Protein AF-A0A5R8WUW2-F1 (afdb_monomer_lite)

Structure (mmCIF, N/CA/C/O backbone):
data_AF-A0A5R8WUW2-F1
#
_entry.id   AF-A0A5R8WUW2-F1
#
loop_
_atom_site.group_PDB
_atom_site.id
_atom_site.type_symbol
_atom_site.label_atom_id
_atom_site.label_alt_id
_atom_site.label_comp_id
_atom_site.label_asym_id
_atom_site.label_entity_id
_atom_site.label_seq_id
_atom_site.pdbx_PDB_ins_code
_atom_site.Cartn_x
_atom_site.Cartn_y
_atom_site.Cartn_z
_atom_site.occupancy
_atom_site.B_iso_or_equiv
_atom_site.auth_seq_id
_atom_site.auth_comp_id
_atom_site.auth_asym_id
_atom_site.auth_atom_id
_atom_site.pdbx_PDB_model_num
ATOM 1 N N . MET A 1 1 ? -9.448 -2.150 10.750 1.00 58.38 1 MET A N 1
ATOM 2 C CA . MET A 1 1 ? -9.803 -2.308 9.330 1.00 58.38 1 MET A CA 1
ATOM 3 C C . MET A 1 1 ? -8.621 -1.788 8.538 1.00 58.38 1 MET A C 1
ATOM 5 O O . MET A 1 1 ? -8.349 -0.592 8.587 1.00 58.38 1 MET A O 1
ATOM 9 N N . PHE A 1 2 ? -7.824 -2.687 7.971 1.00 64.31 2 PHE A N 1
ATOM 10 C CA . PHE A 1 2 ? -6.576 -2.316 7.304 1.00 64.31 2 PHE A CA 1
ATOM 11 C C . PHE A 1 2 ? -6.845 -2.181 5.808 1.00 64.31 2 PHE A C 1
ATOM 13 O O . PHE A 1 2 ? -7.440 -3.070 5.207 1.00 64.31 2 PHE A O 1
ATOM 20 N N . SER A 1 3 ? -6.435 -1.067 5.212 1.00 70.25 3 SER A N 1
ATOM 21 C CA . SER A 1 3 ? -6.529 -0.849 3.766 1.00 70.25 3 SER A CA 1
ATOM 22 C C . SER A 1 3 ? -5.150 -0.921 3.141 1.00 70.25 3 SER A C 1
ATOM 24 O O . SER A 1 3 ? -4.131 -0.699 3.798 1.00 70.25 3 SER A O 1
ATOM 26 N N . VAL A 1 4 ? -5.113 -1.254 1.862 1.00 68.06 4 VAL A N 1
ATOM 27 C CA . VAL A 1 4 ? -3.879 -1.539 1.152 1.00 68.06 4 VAL A CA 1
ATOM 28 C C . VAL A 1 4 ? -3.786 -0.699 -0.109 1.00 68.06 4 VAL A C 1
ATOM 30 O O . VAL A 1 4 ? -4.789 -0.479 -0.785 1.00 68.06 4 VAL A O 1
ATOM 33 N N . LEU A 1 5 ? -2.585 -0.211 -0.413 1.00 71.94 5 LEU A N 1
ATOM 34 C CA . LEU A 1 5 ? -2.342 0.566 -1.619 1.00 71.94 5 LEU A CA 1
ATOM 35 C C . LEU A 1 5 ? -1.844 -0.365 -2.724 1.00 71.94 5 LEU A C 1
ATOM 37 O O . LEU A 1 5 ? -0.815 -1.027 -2.580 1.00 71.94 5 LEU A O 1
ATOM 41 N N . GLY A 1 6 ? -2.628 -0.455 -3.788 1.00 66.25 6 GLY A N 1
ATOM 42 C CA . GLY A 1 6 ? -2.439 -1.347 -4.918 1.00 66.25 6 GLY A CA 1
ATOM 43 C C . GLY A 1 6 ? -1.252 -0.971 -5.811 1.00 66.25 6 GLY A C 1
ATOM 44 O O . GLY A 1 6 ? -0.625 0.071 -5.626 1.00 66.25 6 GLY A O 1
ATOM 45 N N . PRO A 1 7 ? -0.936 -1.837 -6.792 1.00 61.03 7 PRO A N 1
ATOM 46 C CA . PRO A 1 7 ? 0.220 -1.703 -7.672 1.00 61.03 7 PRO A CA 1
ATOM 47 C C . PRO A 1 7 ? 0.179 -0.414 -8.493 1.00 61.03 7 PRO A C 1
ATOM 49 O O . PRO A 1 7 ? -0.565 -0.311 -9.472 1.00 61.03 7 PRO A O 1
ATOM 52 N N . VAL A 1 8 ? 1.042 0.542 -8.147 1.00 63.44 8 VAL A N 1
ATOM 53 C CA . VAL A 1 8 ? 1.272 1.737 -8.968 1.00 63.44 8 VAL A CA 1
ATOM 54 C C . VAL A 1 8 ? 2.208 1.381 -10.114 1.00 63.44 8 VAL A C 1
ATOM 56 O O . VAL A 1 8 ? 3.310 0.877 -9.899 1.00 63.44 8 VAL A O 1
ATOM 59 N N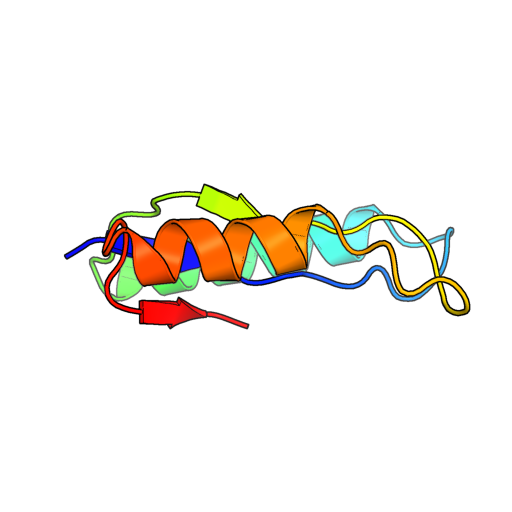 . ARG A 1 9 ? 1.771 1.649 -11.350 1.00 63.75 9 ARG A N 1
ATOM 60 C CA . ARG A 1 9 ? 2.608 1.486 -12.542 1.00 63.75 9 ARG A CA 1
ATOM 61 C C . ARG A 1 9 ? 3.308 2.800 -12.878 1.00 63.75 9 ARG A C 1
ATOM 63 O O . ARG A 1 9 ? 2.618 3.755 -13.237 1.00 63.75 9 ARG A O 1
ATOM 70 N N . PRO A 1 10 ? 4.649 2.841 -12.897 1.00 56.06 10 PRO A N 1
ATOM 71 C CA . PRO A 1 10 ? 5.369 3.965 -13.469 1.00 56.06 10 PRO A CA 1
ATOM 72 C C . PRO A 1 10 ? 5.010 4.119 -14.948 1.00 56.06 10 PRO A C 1
ATOM 74 O O . PRO A 1 10 ? 5.350 3.264 -15.770 1.00 56.06 10 PRO A O 1
ATOM 77 N N . ARG A 1 11 ? 4.353 5.221 -15.322 1.00 52.62 11 ARG A N 1
ATOM 78 C CA . ARG A 1 11 ? 4.342 5.647 -16.724 1.00 52.62 11 ARG A CA 1
ATOM 79 C C . ARG A 1 11 ? 5.718 6.242 -17.027 1.00 52.62 11 ARG A C 1
ATOM 81 O O . ARG A 1 11 ? 5.978 7.408 -16.754 1.00 52.62 11 ARG A O 1
ATOM 88 N N . THR A 1 12 ? 6.571 5.405 -17.618 1.00 51.22 12 THR A N 1
ATOM 89 C CA . THR A 1 12 ? 7.848 5.782 -18.246 1.00 51.22 12 THR A CA 1
ATOM 90 C C . THR A 1 12 ? 9.004 6.034 -17.259 1.00 51.22 12 THR A C 1
ATOM 92 O O . THR A 1 12 ? 8.847 6.686 -16.230 1.00 51.22 12 THR A O 1
ATOM 95 N N . GLN A 1 13 ? 10.209 5.557 -17.607 1.00 53.56 13 GLN A N 1
ATOM 96 C CA . GLN A 1 13 ? 11.456 5.660 -16.816 1.00 53.56 13 GLN A CA 1
ATOM 97 C C . GLN A 1 13 ? 11.890 7.103 -16.447 1.00 53.56 13 GLN A C 1
ATOM 99 O O . GLN A 1 13 ? 12.833 7.273 -15.682 1.00 53.56 13 GLN A O 1
ATOM 104 N N . GLY A 1 14 ? 11.202 8.145 -16.928 1.00 49.31 14 GLY A N 1
ATOM 105 C CA . GLY A 1 14 ? 11.536 9.552 -16.675 1.00 49.31 14 GLY A CA 1
ATOM 106 C C . GLY A 1 14 ? 10.790 10.238 -15.522 1.00 49.31 14 GLY A C 1
ATOM 107 O O . GLY A 1 14 ? 11.079 11.398 -15.248 1.00 49.31 14 GLY A O 1
ATOM 108 N N . LYS A 1 15 ? 9.826 9.584 -14.854 1.00 54.28 15 LYS A N 1
ATOM 109 C CA . LYS A 1 15 ? 8.896 10.269 -13.931 1.00 54.28 15 LYS A CA 1
ATOM 110 C C . LYS A 1 15 ? 8.738 9.620 -12.548 1.00 54.28 15 LYS A C 1
ATOM 112 O O . LYS A 1 15 ? 7.635 9.542 -12.013 1.00 54.28 15 LYS A O 1
ATOM 117 N N . LYS A 1 16 ? 9.841 9.206 -11.915 1.00 56.50 16 LYS A N 1
ATOM 118 C CA . LYS A 1 16 ? 9.833 8.756 -10.502 1.00 56.50 16 LYS A CA 1
ATOM 119 C C . LYS A 1 16 ? 9.096 9.732 -9.566 1.00 56.50 16 LYS A C 1
ATOM 121 O O . LYS A 1 16 ? 8.342 9.291 -8.708 1.00 56.50 16 LYS A O 1
ATOM 126 N N . GLN A 1 17 ? 9.251 11.037 -9.801 1.00 59.12 17 GLN A N 1
ATOM 127 C CA . GLN A 1 17 ? 8.597 12.101 -9.031 1.00 59.12 17 GLN A CA 1
ATOM 128 C C . GLN A 1 17 ? 7.058 12.065 -9.117 1.00 59.12 17 GLN A C 1
ATOM 130 O O . GLN A 1 17 ? 6.377 12.350 -8.137 1.00 59.12 17 GLN A O 1
ATOM 135 N N . GLU A 1 18 ? 6.496 11.720 -10.282 1.00 61.88 18 GLU A N 1
ATOM 136 C CA . GLU A 1 18 ? 5.040 11.704 -10.492 1.00 61.88 18 GLU A CA 1
ATOM 137 C C . GLU A 1 18 ? 4.399 10.535 -9.725 1.00 61.88 18 GLU A C 1
ATOM 139 O O . GLU A 1 18 ? 3.356 10.711 -9.099 1.00 61.88 18 GLU A O 1
ATOM 144 N N . ASN A 1 19 ? 5.082 9.386 -9.654 1.00 64.19 19 ASN A N 1
ATOM 145 C CA . ASN A 1 19 ? 4.631 8.241 -8.858 1.00 64.19 19 ASN A CA 1
ATOM 146 C C . ASN A 1 19 ? 4.661 8.529 -7.352 1.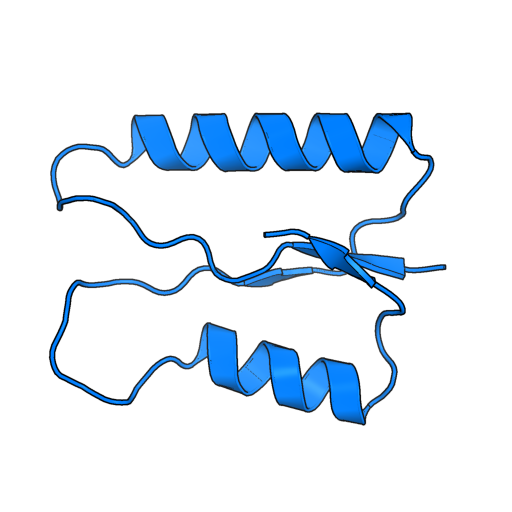00 64.19 19 ASN A C 1
ATOM 148 O O . ASN A 1 19 ? 3.745 8.138 -6.635 1.00 64.19 19 ASN A O 1
ATOM 152 N N . GLU A 1 20 ? 5.701 9.207 -6.854 1.00 70.31 20 GLU A N 1
ATOM 153 C CA . GLU A 1 20 ? 5.767 9.590 -5.439 1.00 70.31 20 GLU A CA 1
ATOM 154 C C . GLU A 1 20 ? 4.647 10.566 -5.065 1.00 70.31 20 GLU A C 1
ATOM 156 O O . GLU A 1 20 ? 4.067 10.447 -3.985 1.00 70.31 20 GLU A O 1
ATOM 161 N N . ASN A 1 21 ? 4.295 11.490 -5.964 1.00 76.31 21 ASN A N 1
ATOM 162 C CA . ASN A 1 21 ? 3.153 12.378 -5.764 1.00 76.31 21 ASN A CA 1
ATOM 163 C C . ASN A 1 21 ? 1.826 11.608 -5.734 1.00 76.31 21 ASN A C 1
ATOM 165 O O . ASN A 1 21 ? 1.027 11.835 -4.830 1.00 76.31 21 ASN A O 1
ATOM 169 N N . GLN A 1 22 ? 1.616 10.654 -6.645 1.00 72.38 22 GLN A N 1
ATOM 170 C CA . GLN A 1 22 ? 0.417 9.803 -6.636 1.00 72.38 22 GLN A CA 1
ATOM 171 C C . GLN A 1 22 ? 0.306 8.979 -5.346 1.00 72.38 22 GLN A C 1
ATOM 173 O O . GLN A 1 22 ? -0.740 8.965 -4.701 1.00 72.38 22 GLN A O 1
ATOM 178 N N . LEU A 1 23 ? 1.401 8.350 -4.907 1.00 78.44 23 LEU A N 1
ATOM 179 C CA . LEU A 1 23 ? 1.439 7.604 -3.645 1.00 78.44 23 LEU A CA 1
ATOM 180 C C . LEU A 1 23 ? 1.124 8.505 -2.442 1.00 78.44 23 LEU A C 1
ATOM 182 O O . LEU A 1 23 ? 0.384 8.104 -1.544 1.00 78.44 23 LEU A O 1
ATOM 186 N N . ARG A 1 24 ? 1.640 9.742 -2.425 1.00 83.25 24 ARG A N 1
ATOM 187 C CA . ARG A 1 24 ? 1.322 10.726 -1.377 1.00 83.25 24 ARG A CA 1
ATOM 188 C C . ARG A 1 24 ? -0.161 11.080 -1.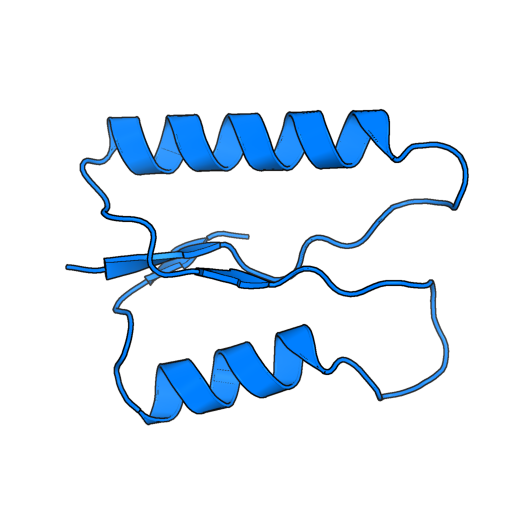345 1.00 83.25 24 ARG A C 1
ATOM 190 O O . ARG A 1 24 ? -0.731 11.139 -0.258 1.00 83.25 24 ARG A O 1
ATOM 197 N N . GLU A 1 25 ? -0.783 11.295 -2.500 1.00 83.25 25 GLU A N 1
ATOM 198 C CA . GLU A 1 25 ? -2.221 11.573 -2.579 1.00 83.25 25 GLU A CA 1
ATOM 199 C C . GLU A 1 25 ? -3.050 10.398 -2.062 1.00 83.25 25 GLU A C 1
ATOM 201 O O . GLU A 1 25 ? -3.989 10.602 -1.291 1.00 83.25 25 GLU A O 1
ATOM 206 N N . PHE A 1 26 ? -2.662 9.166 -2.391 1.00 82.94 26 PHE A N 1
ATOM 207 C CA . PHE A 1 26 ? -3.347 7.980 -1.890 1.00 82.94 26 PHE A CA 1
ATOM 208 C C . PHE A 1 26 ? -3.201 7.784 -0.384 1.00 82.94 26 PHE A C 1
ATOM 210 O O . PHE A 1 26 ? -4.180 7.437 0.279 1.00 82.94 26 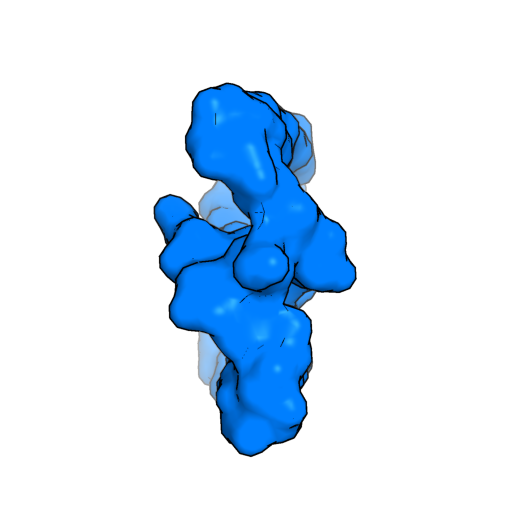PHE A O 1
ATOM 217 N N . ARG A 1 27 ? -2.018 8.047 0.182 1.00 83.38 27 ARG A N 1
ATOM 218 C CA . ARG A 1 27 ? -1.827 8.035 1.641 1.00 83.38 27 ARG A CA 1
ATOM 219 C C . ARG A 1 27 ? -2.715 9.075 2.314 1.00 83.38 27 ARG A C 1
ATOM 221 O O . ARG A 1 27 ? -3.447 8.733 3.235 1.00 83.38 27 ARG A O 1
ATOM 228 N N . ALA A 1 28 ? -2.725 10.306 1.803 1.00 86.94 28 ALA A N 1
ATOM 229 C CA . ALA A 1 28 ? -3.572 11.370 2.337 1.00 86.94 28 ALA A CA 1
ATOM 230 C C . ALA A 1 28 ? -5.070 11.035 2.217 1.00 86.94 28 ALA A C 1
ATOM 232 O O . ALA A 1 28 ? -5.857 11.358 3.106 1.00 86.94 28 ALA A O 1
ATOM 233 N N . PHE A 1 29 ? -5.483 10.376 1.133 1.00 85.31 29 PHE A N 1
ATOM 234 C CA . PHE A 1 29 ? -6.853 9.902 0.958 1.00 85.31 29 PHE A CA 1
ATOM 235 C C . PHE A 1 29 ? -7.214 8.798 1.961 1.00 85.31 29 PHE A C 1
ATOM 237 O O . PHE A 1 29 ? -8.258 8.881 2.606 1.00 85.31 29 PHE A O 1
ATOM 244 N N . ALA A 1 30 ? -6.339 7.807 2.144 1.00 84.94 30 ALA A N 1
ATOM 245 C CA . ALA A 1 30 ? -6.528 6.738 3.120 1.00 84.94 30 ALA A CA 1
ATOM 246 C C . ALA A 1 30 ? -6.615 7.289 4.554 1.00 84.94 30 ALA A C 1
ATOM 248 O O . ALA A 1 30 ? -7.529 6.929 5.295 1.00 84.94 30 ALA A O 1
ATOM 249 N N . GLU A 1 31 ? -5.732 8.223 4.917 1.00 85.62 31 GLU A N 1
ATOM 250 C CA . GLU A 1 31 ? -5.759 8.905 6.215 1.00 85.62 31 GLU A CA 1
ATOM 251 C C . GLU A 1 31 ? -7.068 9.674 6.433 1.00 85.62 31 GLU A C 1
ATOM 253 O O . GLU A 1 31 ? -7.682 9.552 7.493 1.00 85.62 31 GLU A O 1
ATOM 258 N N . ARG A 1 32 ? -7.547 10.415 5.423 1.00 88.12 32 ARG A N 1
ATOM 259 C CA . ARG A 1 32 ? -8.826 11.148 5.494 1.00 88.12 32 ARG A CA 1
ATOM 260 C C . ARG A 1 32 ? -10.029 10.238 5.723 1.00 88.12 32 ARG A C 1
ATOM 262 O O . ARG A 1 32 ? -10.988 10.662 6.359 1.00 88.12 32 ARG A O 1
ATOM 269 N N . LEU A 1 33 ? -9.986 9.010 5.213 1.00 85.94 33 LEU A N 1
ATOM 270 C CA . LEU A 1 33 ? -11.032 8.007 5.419 1.00 85.94 33 LEU A CA 1
ATOM 271 C C . LEU A 1 33 ? -10.866 7.216 6.727 1.00 85.94 33 LEU A C 1
ATOM 273 O O . LEU A 1 33 ? -11.688 6.350 7.023 1.00 85.94 33 LEU A O 1
ATOM 277 N N . GLY A 1 34 ? -9.829 7.503 7.522 1.00 85.94 34 GLY A N 1
ATOM 278 C CA . GLY A 1 34 ? -9.536 6.782 8.761 1.00 85.94 34 GLY A CA 1
ATOM 279 C C . GLY A 1 34 ? -9.001 5.369 8.527 1.00 85.94 34 GLY A C 1
ATOM 280 O O . GLY A 1 34 ? -9.088 4.516 9.412 1.00 85.94 34 GLY A O 1
ATOM 281 N N . PHE A 1 35 ? -8.466 5.091 7.338 1.00 86.62 35 PHE A N 1
ATOM 282 C CA . PHE A 1 35 ? -7.895 3.793 7.017 1.00 86.62 35 PHE A CA 1
ATOM 283 C C . PHE A 1 35 ? -6.471 3.666 7.546 1.00 86.62 35 PHE A C 1
ATOM 285 O O . PHE A 1 35 ? -5.642 4.561 7.403 1.00 86.62 35 PHE A O 1
ATOM 292 N N . THR A 1 36 ? -6.163 2.504 8.119 1.00 83.50 36 THR A N 1
ATOM 293 C CA . THR A 1 36 ? -4.791 2.152 8.491 1.00 83.50 36 THR A CA 1
ATOM 294 C C . THR A 1 36 ? -4.118 1.445 7.325 1.00 83.50 36 THR A C 1
ATOM 296 O O . THR A 1 36 ? -4.619 0.425 6.848 1.00 83.50 36 THR A O 1
ATOM 299 N N . LEU A 1 37 ? -2.990 1.980 6.865 1.00 83.81 37 LEU A N 1
ATOM 300 C CA . LEU A 1 37 ? -2.285 1.460 5.701 1.00 83.81 37 LEU A CA 1
ATOM 301 C C . LEU A 1 37 ? -1.487 0.200 6.070 1.00 83.81 37 LEU A C 1
ATOM 303 O O . LEU A 1 37 ? -0.624 0.244 6.943 1.00 83.81 37 LEU A O 1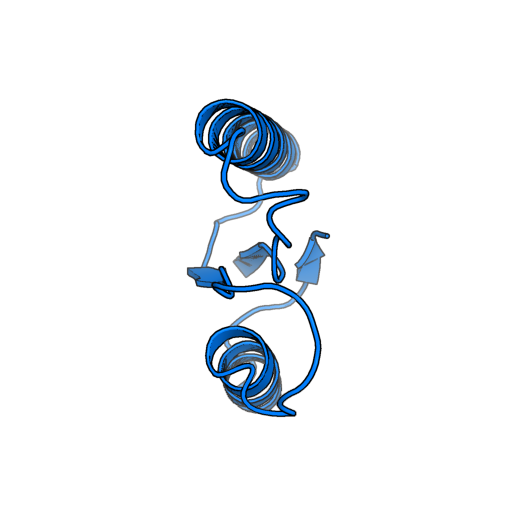
ATOM 307 N N . HIS A 1 38 ? -1.787 -0.929 5.424 1.00 85.75 38 HIS A N 1
ATOM 308 C CA . HIS A 1 38 ? -1.094 -2.200 5.665 1.00 85.75 38 HIS A CA 1
ATOM 309 C C . HIS A 1 38 ? 0.260 -2.256 4.955 1.00 85.75 38 HIS A C 1
ATOM 311 O O . HIS A 1 38 ? 1.285 -2.555 5.566 1.00 85.75 38 HIS A O 1
ATOM 317 N N . LYS A 1 39 ? 0.244 -2.019 3.639 1.00 84.81 39 LYS A N 1
ATOM 318 C CA . LYS A 1 39 ? 1.401 -2.147 2.756 1.00 84.81 39 LYS A CA 1
ATOM 319 C C . LYS A 1 39 ? 1.135 -1.445 1.427 1.00 84.81 39 LYS A C 1
ATOM 321 O O . LYS A 1 39 ? -0.014 -1.322 1.001 1.00 84.81 39 LYS A O 1
ATOM 326 N N . GLU A 1 40 ? 2.207 -1.007 0.783 1.00 86.12 40 GLU A N 1
ATOM 327 C CA . GLU A 1 40 ? 2.193 -0.457 -0.570 1.00 86.12 40 GLU A CA 1
ATOM 328 C C . GLU A 1 40 ? 2.850 -1.462 -1.508 1.00 86.12 40 GLU A C 1
ATOM 330 O O . GLU A 1 40 ? 3.962 -1.933 -1.253 1.00 86.12 40 GLU A O 1
ATOM 335 N N . TYR A 1 41 ? 2.154 -1.807 -2.584 1.00 84.69 41 TYR A N 1
ATOM 336 C CA . TYR A 1 41 ? 2.668 -2.707 -3.607 1.00 84.69 41 TYR A CA 1
ATOM 337 C C . TYR A 1 41 ? 3.095 -1.849 -4.788 1.00 84.69 41 TYR A C 1
ATOM 339 O O . TYR A 1 41 ? 2.296 -1.095 -5.328 1.00 84.69 41 TYR A O 1
ATOM 347 N N . ILE A 1 42 ? 4.368 -1.912 -5.166 1.00 78.25 42 ILE A N 1
ATOM 348 C CA . ILE A 1 42 ? 4.920 -1.117 -6.264 1.00 78.25 42 ILE A CA 1
ATOM 349 C C . ILE A 1 42 ? 5.656 -2.086 -7.180 1.00 78.25 42 ILE A C 1
ATOM 351 O O . ILE A 1 42 ? 6.601 -2.743 -6.746 1.00 78.25 42 ILE A O 1
ATOM 355 N N . ASP A 1 43 ? 5.212 -2.189 -8.431 1.00 76.31 43 ASP A N 1
ATOM 356 C CA . ASP A 1 43 ? 5.887 -2.995 -9.449 1.00 76.31 43 ASP A CA 1
ATOM 357 C C . ASP A 1 43 ? 6.787 -2.094 -10.309 1.00 76.31 43 ASP A C 1
ATOM 359 O O . ASP A 1 43 ? 6.397 -1.003 -10.738 1.00 76.31 43 ASP A O 1
ATOM 363 N N . GLY A 1 44 ? 8.012 -2.558 -10.555 1.00 65.75 44 GLY A N 1
ATOM 364 C CA . GLY A 1 44 ? 8.978 -1.906 -11.430 1.00 65.75 44 GLY A CA 1
ATOM 365 C C . GLY A 1 44 ? 8.962 -2.502 -12.836 1.00 65.75 44 GLY A C 1
ATOM 366 O O . GLY A 1 44 ? 8.947 -3.713 -12.997 1.00 65.75 44 GLY A O 1
ATOM 367 N N . GLU A 1 45 ? 9.045 -1.610 -13.821 1.00 55.53 45 GLU A N 1
ATOM 368 C CA . GLU A 1 45 ? 9.270 -1.851 -15.254 1.00 55.53 45 GLU A CA 1
ATOM 369 C C . GLU A 1 45 ? 8.076 -2.217 -16.152 1.00 55.53 45 GLU A C 1
ATOM 371 O O . GLU A 1 45 ? 7.120 -2.923 -15.829 1.00 55.53 45 GLU A O 1
ATOM 376 N N . SER A 1 46 ? 8.133 -1.597 -17.329 1.00 54.44 46 SER A N 1
ATOM 377 C CA . SER A 1 46 ? 7.134 -1.584 -18.381 1.00 54.44 46 SER A CA 1
ATOM 378 C C . SER A 1 46 ? 7.136 -2.888 -19.173 1.00 54.44 46 SER A C 1
ATOM 380 O O . SER A 1 46 ? 8.099 -3.172 -19.870 1.00 54.44 46 SER A O 1
ATOM 382 N N . GLY A 1 47 ? 6.006 -3.594 -19.146 1.00 53.72 47 GLY A N 1
ATOM 383 C CA . GLY A 1 47 ? 5.469 -4.339 -20.289 1.00 53.72 47 GLY A CA 1
ATOM 384 C C . GLY A 1 47 ? 6.327 -5.469 -20.868 1.00 53.72 47 GLY A C 1
ATOM 385 O O . GLY A 1 47 ? 7.148 -5.242 -21.746 1.00 53.72 47 GLY A O 1
ATOM 386 N N . GLY A 1 48 ? 5.999 -6.708 -20.498 1.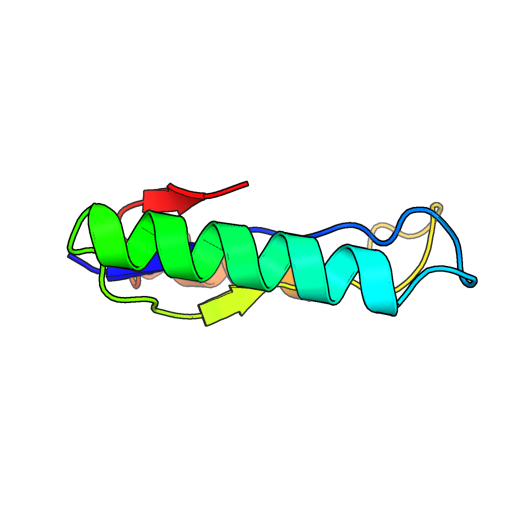00 51.56 48 GLY A N 1
ATOM 387 C CA . GLY A 1 48 ? 6.338 -7.895 -21.293 1.00 51.56 48 GLY A CA 1
ATOM 388 C C . GLY A 1 48 ? 6.314 -9.189 -20.491 1.00 51.56 48 GLY A C 1
ATOM 389 O O . GLY A 1 48 ? 5.804 -10.203 -20.958 1.00 51.56 48 GLY A O 1
ATOM 390 N N . THR A 1 49 ? 6.793 -9.145 -19.255 1.00 55.00 49 THR A N 1
ATOM 391 C CA . THR A 1 49 ? 6.890 -10.313 -18.382 1.00 55.00 49 THR A CA 1
ATOM 392 C C . THR A 1 49 ? 5.742 -10.338 -17.377 1.00 55.00 49 THR A C 1
ATOM 394 O O . THR A 1 49 ? 5.337 -9.322 -16.812 1.00 55.00 49 THR A O 1
ATOM 397 N N . ALA A 1 50 ? 5.176 -11.527 -17.175 1.00 58.00 50 ALA A N 1
ATOM 398 C CA . ALA A 1 50 ? 4.138 -11.791 -16.181 1.00 58.00 50 ALA A CA 1
ATOM 399 C C . ALA A 1 50 ? 4.651 -11.685 -14.727 1.00 58.00 50 ALA A C 1
ATOM 401 O O . ALA A 1 50 ? 3.865 -11.839 -13.792 1.00 58.00 50 ALA A O 1
ATOM 402 N N . ASP A 1 51 ? 5.941 -11.396 -14.535 1.00 64.94 51 ASP A N 1
ATOM 403 C CA . ASP A 1 51 ? 6.566 -11.213 -13.229 1.00 64.94 51 ASP A CA 1
ATOM 404 C C . ASP A 1 51 ? 6.204 -9.855 -12.637 1.00 64.94 51 ASP A C 1
ATOM 406 O O . ASP A 1 51 ? 6.905 -8.855 -12.779 1.00 64.94 51 ASP A O 1
ATOM 410 N N . ARG A 1 52 ? 5.056 -9.840 -11.962 1.00 74.62 52 ARG A N 1
ATOM 411 C CA . ARG A 1 52 ? 4.614 -8.753 -11.089 1.00 74.62 52 ARG A CA 1
ATOM 412 C C . ARG A 1 52 ? 4.648 -9.236 -9.645 1.00 74.62 52 ARG A C 1
ATOM 414 O O . ARG A 1 52 ? 3.611 -9.669 -9.130 1.00 74.62 52 ARG A O 1
ATOM 421 N N . PRO A 1 53 ? 5.824 -9.244 -9.002 1.00 81.44 53 PRO A N 1
ATOM 422 C CA . PRO A 1 53 ? 5.966 -9.795 -7.662 1.00 81.44 53 PRO A CA 1
ATOM 423 C C . PRO A 1 53 ? 5.129 -9.024 -6.636 1.00 81.44 53 PRO A C 1
ATOM 425 O O . PRO A 1 53 ? 4.568 -9.637 -5.727 1.00 81.44 53 PRO A O 1
ATOM 428 N N . ALA A 1 54 ? 4.968 -7.702 -6.786 1.00 83.94 54 ALA A N 1
ATOM 429 C CA . ALA A 1 54 ? 4.138 -6.933 -5.866 1.00 83.94 54 ALA A CA 1
ATOM 430 C C . ALA A 1 54 ? 2.651 -7.256 -6.082 1.00 83.94 54 ALA A C 1
ATOM 432 O O . ALA A 1 54 ? 1.920 -7.489 -5.121 1.00 83.94 54 ALA A O 1
ATOM 433 N N . PHE A 1 55 ? 2.208 -7.381 -7.333 1.00 83.88 55 PHE A N 1
ATOM 434 C CA . PHE A 1 55 ? 0.843 -7.816 -7.631 1.00 83.88 55 PHE A CA 1
ATOM 435 C C . PHE A 1 55 ? 0.532 -9.234 -7.125 1.00 83.88 55 PHE A C 1
ATOM 437 O O . PHE A 1 55 ? -0.531 -9.461 -6.557 1.00 83.88 55 PHE A O 1
ATOM 444 N N . GLN A 1 56 ? 1.454 -10.188 -7.274 1.00 87.38 56 GLN A N 1
ATOM 445 C CA . GLN A 1 56 ? 1.296 -11.541 -6.726 1.00 87.38 56 GLN A CA 1
ATOM 446 C C . GLN A 1 56 ? 1.208 -11.519 -5.195 1.00 87.38 56 GLN A C 1
ATOM 448 O O . GLN A 1 56 ? 0.348 -12.177 -4.606 1.00 87.38 56 GLN A O 1
ATOM 453 N N . GLN A 1 57 ? 2.055 -10.717 -4.544 1.00 87.44 57 GLN A N 1
ATOM 454 C CA . GLN A 1 57 ? 2.045 -10.579 -3.093 1.00 87.44 57 GLN A CA 1
ATOM 455 C C . GLN A 1 57 ? 0.749 -9.931 -2.579 1.00 87.44 57 GLN A C 1
ATOM 457 O O . GLN A 1 57 ? 0.256 -10.341 -1.530 1.00 87.44 57 GLN A O 1
ATOM 462 N N . LEU A 1 58 ? 0.154 -8.990 -3.323 1.00 88.94 58 LEU A N 1
ATOM 463 C CA . LEU A 1 58 ? -1.158 -8.417 -3.001 1.00 88.94 58 LEU A CA 1
ATOM 464 C C . LEU A 1 58 ? -2.234 -9.510 -2.903 1.00 88.94 58 LEU A C 1
ATOM 466 O O . LEU A 1 58 ? -3.003 -9.530 -1.943 1.00 88.94 58 LEU A O 1
ATOM 470 N N . PHE A 1 59 ? -2.273 -10.444 -3.860 1.00 88.44 59 PHE A N 1
ATOM 471 C CA . PHE A 1 59 ? -3.229 -11.556 -3.818 1.00 88.44 59 PHE A CA 1
ATOM 472 C C . PHE A 1 59 ? -2.959 -12.522 -2.667 1.00 88.44 59 PHE A C 1
ATOM 474 O O . PHE A 1 59 ? -3.908 -12.972 -2.029 1.00 88.44 59 PHE A O 1
ATOM 481 N N . LEU A 1 60 ? -1.692 -12.827 -2.374 1.00 91.69 60 LEU A N 1
ATOM 482 C CA . LEU A 1 60 ? -1.333 -13.673 -1.232 1.00 91.69 60 LEU A CA 1
ATOM 483 C C . LEU A 1 60 ? -1.763 -13.045 0.097 1.00 91.69 60 LEU A C 1
ATOM 485 O O . LEU A 1 60 ? -2.337 -13.727 0.944 1.00 91.69 60 LEU A O 1
ATOM 489 N N . ASP A 1 61 ? -1.522 -11.748 0.274 1.00 90.62 61 ASP A N 1
ATOM 490 C CA . ASP A 1 61 ? -1.894 -11.031 1.493 1.00 90.62 61 ASP A CA 1
ATOM 491 C C . ASP A 1 61 ? -3.424 -10.864 1.603 1.00 90.62 61 ASP A C 1
ATOM 493 O O . ASP A 1 61 ? -3.975 -10.971 2.702 1.00 90.62 61 ASP A O 1
ATOM 497 N N . GLY A 1 62 ? -4.125 -10.719 0.472 1.00 90.88 62 GLY A N 1
ATOM 498 C CA . GLY A 1 62 ? -5.589 -10.752 0.409 1.00 90.88 62 GLY A CA 1
ATOM 499 C C . GLY A 1 62 ? -6.166 -12.126 0.765 1.00 90.88 62 GLY A C 1
ATOM 500 O O . GLY A 1 62 ? -7.098 -12.218 1.561 1.00 90.88 62 GLY A O 1
ATOM 501 N N . TYR A 1 63 ? -5.566 -13.209 0.261 1.00 92.44 63 TYR A N 1
ATOM 502 C CA . TYR A 1 63 ? -5.930 -14.583 0.626 1.00 92.44 63 TYR A CA 1
ATOM 503 C C . TYR A 1 63 ? -5.731 -14.850 2.126 1.00 92.44 63 TYR A C 1
ATOM 505 O O . TYR A 1 63 ? -6.561 -15.491 2.767 1.00 92.44 63 TYR A O 1
ATOM 513 N N . GLN A 1 64 ? -4.670 -14.293 2.714 1.00 93.94 64 GLN A N 1
ATOM 514 C CA . GLN A 1 64 ? -4.400 -14.355 4.153 1.00 93.94 64 GLN A CA 1
ATOM 515 C C . GLN A 1 64 ? -5.246 -13.373 4.983 1.00 93.94 64 GLN A C 1
ATOM 517 O O . GLN A 1 64 ? -5.060 -13.298 6.197 1.00 93.94 64 GLN A O 1
ATOM 522 N N . ARG A 1 65 ? -6.174 -12.630 4.356 1.00 91.50 65 ARG A N 1
ATOM 523 C CA . ARG A 1 65 ? -7.064 -11.641 4.993 1.00 91.50 65 ARG A CA 1
ATOM 524 C C . ARG A 1 65 ? -6.306 -10.586 5.807 1.00 91.50 65 ARG A C 1
ATOM 526 O O . ARG A 1 65 ? -6.756 -10.176 6.873 1.00 91.50 65 ARG A O 1
ATOM 533 N N . ARG A 1 66 ? -5.138 -10.152 5.317 1.00 89.69 66 ARG A N 1
ATOM 534 C CA . ARG A 1 66 ? -4.301 -9.137 5.988 1.00 89.69 66 ARG A CA 1
ATOM 535 C C . ARG A 1 66 ? -4.828 -7.708 5.837 1.00 89.69 66 ARG A C 1
ATOM 537 O O . ARG A 1 66 ? -4.423 -6.828 6.593 1.00 89.69 66 ARG A O 1
ATOM 544 N N . PHE A 1 67 ? -5.715 -7.482 4.875 1.00 89.75 67 PHE A N 1
ATOM 545 C CA . PHE A 1 67 ? -6.395 -6.216 4.629 1.00 89.75 67 PHE A CA 1
ATOM 546 C C . PHE A 1 67 ? -7.834 -6.469 4.171 1.00 89.75 67 PHE A C 1
ATOM 548 O O . PHE A 1 67 ? -8.176 -7.566 3.725 1.00 89.75 67 PHE A O 1
ATOM 555 N N . ASP A 1 68 ? -8.653 -5.426 4.252 1.00 88.12 68 ASP A N 1
ATOM 556 C CA . ASP A 1 68 ? -10.080 -5.455 3.933 1.00 88.12 68 ASP A CA 1
ATOM 557 C C . ASP A 1 68 ? -10.397 -4.752 2.599 1.00 88.12 68 ASP A C 1
ATOM 559 O O . ASP A 1 68 ? -11.367 -5.097 1.928 1.00 88.12 68 ASP A O 1
ATOM 563 N N . VAL A 1 69 ? -9.584 -3.762 2.203 1.00 86.06 69 VAL A N 1
ATOM 564 C CA . VAL A 1 69 ? -9.832 -2.886 1.042 1.00 86.06 69 VAL A CA 1
ATOM 565 C C . VAL A 1 69 ? -8.539 -2.624 0.276 1.00 86.06 69 VAL A C 1
ATOM 567 O O . VAL A 1 69 ? -7.509 -2.382 0.900 1.00 86.06 69 VAL A O 1
ATOM 570 N N . VAL A 1 70 ? -8.611 -2.605 -1.061 1.00 86.06 70 VAL A N 1
ATOM 571 C CA . VAL A 1 70 ? -7.521 -2.186 -1.962 1.00 86.06 70 VAL A CA 1
ATOM 572 C C . VAL A 1 70 ? -7.852 -0.842 -2.611 1.00 86.06 70 VAL A C 1
ATOM 574 O O . VAL A 1 70 ? -8.952 -0.665 -3.132 1.00 86.06 70 VAL A O 1
ATOM 577 N N . LEU A 1 71 ? -6.893 0.083 -2.600 1.00 82.56 71 LEU A N 1
ATOM 578 C CA . LEU A 1 71 ? -6.940 1.387 -3.269 1.00 82.56 71 LEU A CA 1
ATOM 579 C C . LEU A 1 71 ? -6.030 1.354 -4.506 1.00 82.56 71 LEU A C 1
ATOM 581 O O . LEU A 1 71 ? -4.913 0.860 -4.396 1.00 82.56 71 LEU A O 1
ATOM 585 N N . PHE A 1 72 ? -6.478 1.856 -5.659 1.00 77.31 72 PHE A N 1
ATOM 586 C CA . PHE A 1 72 ? -5.718 1.860 -6.920 1.00 77.31 72 PHE A CA 1
ATOM 587 C C . PHE A 1 72 ? -5.678 3.250 -7.549 1.00 77.31 72 PHE A C 1
ATOM 589 O O . PHE A 1 72 ? -6.664 3.998 -7.354 1.00 77.31 72 PHE A O 1
#

pLDDT: mean 75.2, std 13.41, range [49.31, 93.94]

Secondary structure (DSSP, 8-state):
-EEEEEEE--SSTT-HHHHHHHHHHHHHHHHHTTPEEEEEEE--S-SS-S--HHHHHHHHHHHTT--SEEE-

InterPro domains:
  IPR006119 Resolvase, N-terminal catalytic domain [PF00239] (9-71)
  IPR036162 Resolvase-like, N-terminal catalytic domain superfamily [G3DSA:3.40.50.1390] (9-72)
  IPR036162 Resolvase-like, N-terminal catalytic domain superfamily [SSF53041] (11-70)

Radius of gyration: 12.78 Å; chains: 1; bounding box: 23×27×31 Å

Foldseek 3Di:
DAEEEDEDDDPDPPPPPVSVVVVVVVVVVCVVVVHHYQYYQYADDDDDDPPRVSNVVVVVCVVVVVHDYYDD

Organism: NCBI:txid2025313

Sequence (72 aa):
MFSVLGPVRPRTQGKKQENENQLREFRAFAERLGFTLHKEYIDGESGGTADRPAFQQLFLDGYQRRFDVVLF